Protein AF-A0A7J8HNW2-F1 (afdb_monomer_lite)

Secondary structure (DSSP, 8-state):
--HHHHHHS-HHHHHHHHHHHHHHHHHHTTTTSTTHHHHHHHIIIIITTHHHHHHHHHHHTTT-SSHHHHHHHHHHHHHHHHHHHHHHHHHHH--SS----TTTHHHHHHHHHHHHHHHHHHHHHHHHTTPPP----

Organism: Rousettus aegyptiacus (NCBI:txid9407)

Radius of gyration: 16.38 Å; chains: 1; bounding box: 35×25×50 Å

Sequence (137 aa):
MKHSRDLAQDPAWTETFRVLSVATIKFEMLSTAPQSQGEWLLLFNSVLPFPGLLSQTAALDHTAPGLHITARTETVCKLLVQLSMDFSSYYNRVHILGEPRPHLFGQMFARLQLLRAVCEVLHTGLAMLGLPPLSHI

Foldseek 3Di:
DPPLVCLLVPVVVVVLVVLVVVLVVLVVVVVVDPLCPLLCCLCPLAQVCLSVLSVVLVVCVPPDDDPSLVVNLVVLVVNLVVNVVSVVVSVVVDDLDDDPDPVCVSVSVSSVSSVVSSLVSNQSSCVSVVHHRPDDD

InterPro domains:
  IPR008909 DALR anticodon binding [PF05746] (36-136)
  IPR008909 DALR anticodon binding [SM00836] (19-137)
  IPR009080 Aminoacyl-tRNA synthetase, class Ia, anticodon-binding [SSF47323] (52-136)
  IPR037380 DALR anticodon-binding domain-containing protein 3 [PTHR16043] (36-137)

Structure (mmCIF, N/CA/C/O backbone):
data_AF-A0A7J8HNW2-F1
#
_entry.id   AF-A0A7J8HNW2-F1
#
loop_
_atom_site.group_PDB
_atom_site.id
_atom_site.type_symbol
_atom_site.label_atom_id
_atom_site.label_alt_id
_atom_site.label_comp_id
_atom_site.label_asym_id
_atom_site.label_entity_id
_atom_site.label_seq_id
_atom_site.pdbx_PDB_ins_code
_atom_site.Cartn_x
_atom_site.Cartn_y
_atom_site.Cartn_z
_atom_site.occupancy
_atom_site.B_iso_or_equiv
_atom_site.auth_seq_id
_atom_site.auth_comp_id
_atom_site.auth_asym_id
_atom_site.auth_atom_id
_atom_site.pdbx_PDB_model_num
ATOM 1 N N . MET A 1 1 ? 10.840 -11.182 -20.544 1.00 40.53 1 MET A N 1
ATOM 2 C CA . MET A 1 1 ? 9.951 -10.002 -20.409 1.00 40.53 1 MET A CA 1
ATOM 3 C C . MET A 1 1 ? 8.463 -10.392 -20.395 1.00 40.53 1 MET A C 1
ATOM 5 O O . MET A 1 1 ? 7.658 -9.765 -21.068 1.00 40.53 1 MET A O 1
ATOM 9 N N . LYS A 1 2 ? 8.078 -11.439 -19.645 1.00 37.78 2 LYS A N 1
ATOM 10 C CA . LYS A 1 2 ? 6.681 -11.923 -19.562 1.00 37.78 2 LYS A CA 1
ATOM 11 C C . LYS A 1 2 ? 5.967 -11.454 -18.279 1.00 37.78 2 LYS A C 1
ATOM 13 O O . LYS A 1 2 ? 4.752 -11.420 -18.237 1.00 37.78 2 LYS A O 1
ATOM 18 N N . HIS A 1 3 ? 6.739 -11.012 -17.282 1.00 41.38 3 HIS A N 1
ATOM 19 C CA . HIS A 1 3 ? 6.279 -10.770 -15.912 1.00 41.38 3 HIS A CA 1
ATOM 20 C C . HIS A 1 3 ? 5.483 -9.461 -15.712 1.00 41.38 3 HIS A C 1
ATOM 22 O O . HIS A 1 3 ? 4.531 -9.445 -14.946 1.00 41.38 3 HIS A O 1
ATOM 28 N N . SER A 1 4 ? 5.798 -8.375 -16.436 1.00 40.16 4 SER A N 1
ATOM 29 C CA . SER A 1 4 ? 5.106 -7.079 -16.248 1.00 40.16 4 SER A CA 1
ATOM 30 C C . SER A 1 4 ? 3.673 -7.056 -16.797 1.00 40.16 4 SER A C 1
ATOM 32 O O . SER A 1 4 ? 2.899 -6.180 -16.427 1.00 40.16 4 SER A O 1
ATOM 34 N N . ARG A 1 5 ? 3.313 -7.994 -17.685 1.00 39.94 5 ARG A N 1
ATOM 35 C CA . ARG A 1 5 ? 1.984 -8.045 -18.316 1.00 39.94 5 ARG A CA 1
ATOM 36 C C . ARG A 1 5 ? 0.948 -8.732 -17.420 1.00 39.94 5 ARG A C 1
ATOM 38 O O . ARG A 1 5 ? -0.215 -8.348 -17.455 1.00 39.94 5 ARG A O 1
ATOM 45 N N . ASP A 1 6 ? 1.392 -9.673 -16.588 1.00 51.41 6 ASP A N 1
ATOM 46 C CA . ASP A 1 6 ? 0.531 -10.401 -15.650 1.00 51.41 6 ASP A CA 1
ATOM 47 C C . ASP A 1 6 ? 0.148 -9.544 -14.430 1.00 51.41 6 ASP A C 1
ATOM 49 O O . ASP A 1 6 ? -0.960 -9.671 -13.929 1.00 51.41 6 ASP A O 1
ATOM 53 N N . LEU A 1 7 ? 0.999 -8.599 -14.005 1.00 54.06 7 LEU A N 1
ATOM 54 C CA . LEU A 1 7 ? 0.745 -7.739 -12.834 1.00 54.06 7 LEU A CA 1
ATOM 55 C C . LEU A 1 7 ? -0.399 -6.726 -13.037 1.00 54.06 7 LEU A C 1
ATOM 57 O O . LEU A 1 7 ? -1.091 -6.388 -12.082 1.00 54.06 7 LEU A O 1
ATOM 61 N N . ALA A 1 8 ? -0.609 -6.233 -14.263 1.00 47.00 8 ALA A N 1
ATOM 62 C CA . ALA A 1 8 ? -1.670 -5.262 -14.569 1.00 47.00 8 ALA A CA 1
ATOM 63 C C . ALA A 1 8 ? -3.044 -5.917 -14.822 1.00 47.00 8 ALA A C 1
ATOM 65 O O . ALA A 1 8 ? -4.068 -5.245 -14.719 1.00 47.00 8 ALA A O 1
ATOM 66 N N . GLN A 1 9 ? -3.070 -7.215 -15.149 1.00 49.72 9 GLN A N 1
ATOM 67 C CA . GLN A 1 9 ? -4.292 -8.028 -15.265 1.00 49.72 9 GLN A CA 1
ATOM 68 C C . GLN A 1 9 ? -4.483 -8.972 -14.072 1.00 49.72 9 GLN A C 1
ATOM 70 O O . GLN A 1 9 ? -5.342 -9.852 -14.122 1.00 49.72 9 GLN A O 1
ATOM 75 N N . ASP A 1 10 ? -3.695 -8.797 -13.010 1.00 57.06 10 ASP A N 1
ATOM 76 C CA . ASP A 1 10 ? -3.754 -9.664 -11.846 1.00 57.06 10 ASP A CA 1
ATOM 77 C C . ASP A 1 10 ? -5.147 -9.545 -11.194 1.00 57.06 10 ASP A C 1
ATOM 79 O O . ASP A 1 10 ? -5.532 -8.442 -10.774 1.00 57.06 10 ASP A O 1
ATOM 83 N N . PRO A 1 11 ? -5.918 -10.647 -11.087 1.00 58.84 11 PRO A N 1
ATOM 84 C CA . PRO A 1 11 ? -7.190 -10.656 -10.367 1.00 58.84 11 PRO A CA 1
ATOM 85 C C . PRO A 1 11 ? -7.052 -10.174 -8.914 1.00 58.84 11 PRO A C 1
ATOM 87 O O . PRO A 1 11 ? -8.042 -9.738 -8.323 1.00 58.84 11 PRO A O 1
ATOM 90 N N . ALA A 1 12 ? -5.837 -10.190 -8.349 1.00 57.25 12 ALA A N 1
ATOM 91 C CA . ALA A 1 12 ? -5.543 -9.603 -7.051 1.00 57.25 12 ALA A CA 1
ATOM 92 C C . ALA A 1 12 ? -5.924 -8.117 -6.986 1.00 57.25 12 ALA A C 1
ATOM 94 O O . ALA A 1 12 ? -6.606 -7.730 -6.046 1.00 57.25 12 ALA A O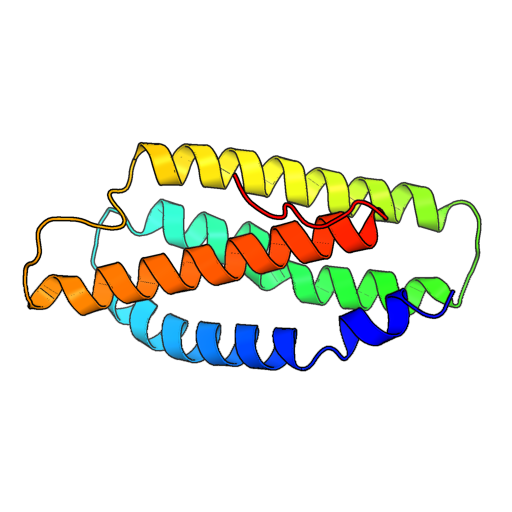 1
ATOM 95 N N . TRP A 1 13 ? -5.595 -7.301 -7.998 1.00 59.72 13 TRP A N 1
ATOM 96 C CA . TRP A 1 13 ? -5.907 -5.863 -7.984 1.00 59.72 13 TRP A CA 1
ATOM 97 C C . TRP A 1 13 ? -7.401 -5.582 -8.066 1.00 59.72 13 TRP A C 1
ATOM 99 O O . TRP A 1 13 ? -7.893 -4.639 -7.445 1.00 59.72 13 TRP A O 1
ATOM 109 N N . THR A 1 14 ? -8.145 -6.401 -8.809 1.00 59.44 14 THR A N 1
ATOM 110 C CA . THR A 1 14 ? -9.604 -6.275 -8.888 1.00 59.44 14 THR A CA 1
ATOM 111 C C . THR A 1 14 ? -10.242 -6.589 -7.539 1.00 59.44 14 THR A C 1
ATOM 113 O O . THR A 1 14 ? -11.161 -5.889 -7.117 1.00 59.44 14 THR A O 1
ATOM 116 N N . GLU A 1 15 ? -9.713 -7.587 -6.830 1.00 58.22 15 GLU A N 1
ATOM 117 C CA . GLU A 1 15 ? -10.148 -7.921 -5.479 1.00 58.22 15 GLU A CA 1
ATOM 118 C C . GLU A 1 15 ? -9.721 -6.855 -4.464 1.00 58.22 15 GLU A C 1
ATOM 120 O O . GLU A 1 15 ? -10.539 -6.451 -3.646 1.00 58.22 15 GLU A O 1
ATOM 125 N N . THR A 1 16 ? -8.511 -6.296 -4.565 1.00 60.31 16 THR A N 1
ATOM 126 C CA . THR A 1 16 ? -8.062 -5.147 -3.763 1.00 60.31 16 THR A CA 1
ATOM 127 C C . THR A 1 16 ? -8.991 -3.960 -3.941 1.00 60.31 16 THR A C 1
ATOM 129 O O . THR A 1 16 ? -9.450 -3.400 -2.955 1.00 60.31 16 THR A O 1
ATOM 132 N N . PHE A 1 17 ? -9.340 -3.594 -5.176 1.00 61.50 17 PHE A N 1
ATOM 133 C CA . PHE A 1 17 ? -10.289 -2.513 -5.440 1.00 61.50 17 PHE A CA 1
ATOM 134 C C . PHE A 1 17 ? -11.692 -2.819 -4.934 1.00 61.50 17 PHE A C 1
ATOM 136 O O . PHE A 1 17 ? -12.369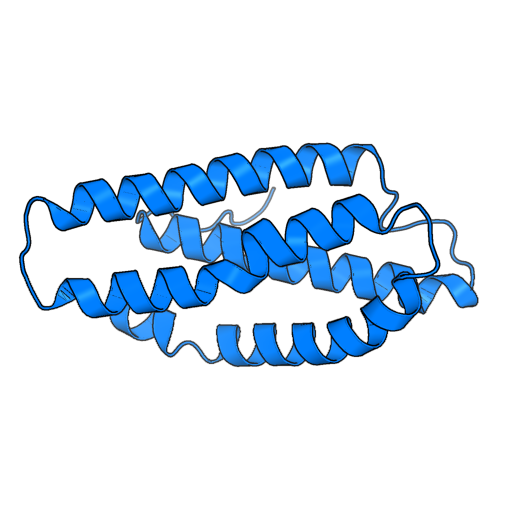 -1.922 -4.435 1.00 61.50 17 PHE A O 1
ATOM 143 N N . ARG A 1 18 ? -12.149 -4.067 -5.046 1.00 63.91 18 ARG A N 1
ATOM 144 C CA . ARG A 1 18 ? -13.463 -4.486 -4.555 1.00 63.91 18 ARG A CA 1
ATOM 145 C C . ARG A 1 18 ? -13.520 -4.436 -3.031 1.00 63.91 18 ARG A C 1
ATOM 147 O O . ARG A 1 18 ? -14.461 -3.881 -2.468 1.00 63.91 18 ARG A O 1
ATOM 154 N N . VAL A 1 19 ? -12.481 -4.940 -2.375 1.00 59.97 19 VAL A N 1
ATOM 155 C CA . VAL A 1 19 ? -12.278 -4.880 -0.927 1.00 59.97 19 VAL A CA 1
ATOM 156 C C . VAL A 1 19 ? -12.134 -3.437 -0.468 1.00 59.97 19 VAL A C 1
ATOM 158 O O . VAL A 1 19 ? -12.765 -3.070 0.515 1.00 59.97 19 VAL A O 1
ATOM 161 N N . LEU A 1 20 ? -11.392 -2.600 -1.196 1.00 60.66 20 LEU A N 1
ATOM 162 C CA . LEU A 1 20 ? -11.275 -1.170 -0.934 1.00 60.66 20 LEU A CA 1
ATOM 163 C C . LEU A 1 20 ? -12.599 -0.454 -1.137 1.00 60.66 20 LEU A C 1
ATOM 165 O O . LEU A 1 20 ? -12.901 0.388 -0.322 1.00 60.66 20 LEU A O 1
ATOM 169 N N . SER A 1 21 ? -13.419 -0.810 -2.125 1.00 61.47 21 SER A N 1
ATOM 170 C CA . SER A 1 21 ? -14.745 -0.208 -2.343 1.00 61.47 21 SER A CA 1
ATOM 171 C C . SER A 1 21 ? -15.718 -0.573 -1.217 1.00 61.47 21 SER A C 1
ATOM 173 O O . SER A 1 21 ? -16.421 0.286 -0.687 1.00 61.47 21 SER A O 1
ATOM 175 N N . VAL A 1 22 ? -15.714 -1.840 -0.785 1.00 60.09 22 VAL A N 1
ATOM 176 C CA . VAL A 1 22 ? -16.450 -2.293 0.408 1.00 60.09 22 VAL A CA 1
ATOM 177 C C . VAL A 1 22 ? -15.904 -1.612 1.664 1.00 60.09 22 VAL A C 1
ATOM 179 O O . VAL A 1 22 ? -16.665 -1.210 2.544 1.00 60.09 22 VAL A O 1
ATOM 182 N N . ALA A 1 23 ? -14.587 -1.441 1.746 1.00 54.97 23 ALA A N 1
ATOM 183 C CA . ALA A 1 23 ? -13.948 -0.721 2.825 1.00 54.97 23 ALA A CA 1
ATOM 184 C C . ALA A 1 23 ? -14.240 0.778 2.744 1.00 54.97 23 ALA A C 1
ATOM 186 O O . ALA A 1 23 ? -14.387 1.354 3.798 1.00 54.97 23 ALA A O 1
ATOM 187 N N . THR A 1 24 ? -14.416 1.405 1.575 1.00 58.00 24 THR A N 1
ATOM 188 C CA . THR A 1 24 ? -14.775 2.824 1.397 1.00 58.00 24 THR A CA 1
ATOM 189 C C . THR A 1 24 ? -16.143 3.097 1.999 1.00 58.00 24 THR A C 1
ATOM 191 O O . THR A 1 24 ? -16.282 4.044 2.765 1.00 58.00 24 THR A O 1
ATOM 194 N N . ILE A 1 25 ? -17.110 2.204 1.772 1.00 56.53 25 ILE A N 1
ATOM 195 C CA . ILE A 1 25 ? -18.415 2.229 2.454 1.00 56.53 25 ILE A CA 1
ATOM 196 C C . ILE A 1 25 ? -18.230 2.115 3.981 1.00 56.53 25 ILE A C 1
ATOM 198 O O . ILE A 1 25 ? -18.924 2.758 4.764 1.00 56.53 25 ILE A O 1
ATOM 202 N N . LYS A 1 26 ? -17.236 1.342 4.433 1.00 55.94 26 LYS A N 1
ATOM 203 C CA . LYS A 1 26 ? -16.861 1.215 5.851 1.00 55.94 26 LYS A CA 1
ATOM 204 C C . LYS A 1 26 ? -16.003 2.388 6.375 1.00 55.94 26 LYS A C 1
ATOM 206 O O . LYS A 1 26 ? -16.022 2.657 7.571 1.00 55.94 26 LYS A O 1
ATOM 211 N N . PHE A 1 27 ? -15.283 3.103 5.510 1.00 56.62 27 PHE A N 1
ATOM 212 C CA . PHE A 1 27 ? -14.449 4.274 5.802 1.00 56.62 27 PHE A CA 1
ATOM 213 C C . PHE A 1 27 ? -15.305 5.532 5.916 1.00 56.62 27 PHE A C 1
ATOM 215 O O . PHE A 1 27 ? -15.000 6.402 6.725 1.00 56.62 27 PHE A O 1
ATOM 222 N N . GLU A 1 28 ? -16.432 5.592 5.207 1.00 59.22 28 GLU A N 1
ATOM 223 C CA . GLU A 1 28 ? -17.474 6.590 5.444 1.00 59.22 28 GLU A CA 1
ATOM 224 C C . GLU A 1 28 ? -17.966 6.517 6.904 1.00 59.22 28 GLU A C 1
ATOM 226 O O . GLU A 1 28 ? -18.120 7.542 7.566 1.00 59.22 28 GLU A O 1
ATOM 231 N N . MET A 1 29 ? -18.051 5.304 7.475 1.00 53.22 29 MET A N 1
ATOM 232 C CA . MET A 1 29 ? -18.317 5.113 8.910 1.00 53.22 29 MET A CA 1
ATOM 233 C C . MET A 1 29 ? -17.145 5.533 9.823 1.00 53.22 29 MET A C 1
ATOM 235 O O . MET A 1 29 ? -17.377 5.870 10.982 1.00 53.22 29 MET A O 1
ATOM 239 N N . LEU A 1 30 ? -15.898 5.542 9.329 1.00 51.69 30 LEU A N 1
ATOM 240 C CA . LEU A 1 30 ? -14.702 6.025 10.047 1.00 51.69 30 LEU A CA 1
ATOM 241 C C . LEU A 1 30 ? -14.514 7.546 9.978 1.00 51.69 30 LEU A C 1
ATOM 243 O O . LEU A 1 30 ? -13.798 8.104 10.812 1.00 51.69 30 LEU A O 1
ATOM 247 N N . SER A 1 31 ? -15.166 8.223 9.028 1.00 54.72 31 SER A N 1
ATOM 248 C CA . SER A 1 31 ? -15.033 9.666 8.786 1.00 54.72 31 SER A CA 1
ATOM 249 C C . SER A 1 31 ? -15.476 10.544 9.966 1.00 54.72 31 SER A C 1
ATOM 251 O O . SER A 1 31 ? -15.210 11.743 9.970 1.00 54.72 31 SER A O 1
ATOM 253 N N . THR A 1 32 ? -16.134 9.973 10.977 1.00 53.16 32 THR A N 1
ATOM 254 C CA . THR A 1 32 ? -16.529 10.680 12.205 1.00 53.16 32 THR A CA 1
ATOM 255 C C . THR A 1 32 ? -15.445 10.676 13.290 1.00 53.16 32 THR A C 1
ATOM 257 O O . THR A 1 32 ? -15.586 11.379 14.290 1.00 53.16 32 THR A O 1
ATOM 260 N N . ALA A 1 33 ? -14.346 9.929 13.117 1.00 57.00 33 ALA A N 1
ATOM 261 C CA . ALA A 1 33 ? -13.279 9.826 14.109 1.00 57.00 33 ALA A CA 1
ATOM 262 C C . ALA A 1 33 ? -12.092 10.772 13.804 1.00 57.00 33 ALA A C 1
ATOM 264 O O . ALA A 1 33 ? -11.604 10.800 12.671 1.00 57.00 33 ALA A O 1
ATOM 265 N N . PRO A 1 34 ? -11.523 11.470 14.809 1.00 56.41 34 PRO A N 1
ATOM 266 C CA . PRO A 1 34 ? -10.374 12.374 14.636 1.00 56.41 34 PRO A CA 1
ATOM 267 C C . PRO A 1 34 ? -9.073 11.673 14.191 1.00 56.41 34 PRO A C 1
ATOM 269 O O . PRO A 1 34 ? -8.141 12.329 13.744 1.00 56.41 34 PRO A O 1
ATOM 272 N N . GLN A 1 35 ? -9.012 10.338 14.275 1.00 61.69 35 GLN A N 1
ATOM 273 C CA . GLN A 1 35 ? -7.865 9.516 13.852 1.00 61.69 35 GLN A CA 1
ATOM 274 C C . GLN A 1 35 ? -7.873 9.166 12.350 1.00 61.69 35 GLN A C 1
ATOM 276 O O . GLN A 1 35 ? -6.961 8.501 11.863 1.00 61.69 35 GLN A O 1
ATOM 281 N N . SER A 1 36 ? -8.896 9.603 11.609 1.00 69.25 36 SER A N 1
ATOM 282 C CA . SER A 1 36 ? -9.083 9.281 10.188 1.00 69.25 36 SER A CA 1
ATOM 283 C C . SER A 1 36 ? -8.087 9.986 9.259 1.00 69.25 36 SER A C 1
ATOM 285 O O . SER A 1 36 ? -7.871 9.529 8.142 1.00 69.25 36 SER A O 1
ATOM 287 N N . GLN A 1 37 ? -7.423 11.062 9.703 1.00 77.19 37 GLN A N 1
ATOM 288 C CA . GLN A 1 37 ? -6.536 11.855 8.839 1.00 77.19 37 GLN A CA 1
ATOM 289 C C . GLN A 1 37 ? -5.368 11.037 8.261 1.00 77.19 37 GLN A C 1
ATOM 291 O O . GLN A 1 37 ? -5.061 11.161 7.078 1.00 77.19 37 GLN A O 1
ATOM 296 N N . GLY A 1 38 ? -4.739 10.175 9.068 1.00 81.88 38 GLY A N 1
ATOM 297 C CA . GLY A 1 38 ? -3.662 9.300 8.589 1.00 81.88 38 GLY A CA 1
ATOM 298 C C . GLY A 1 38 ? -4.161 8.173 7.678 1.00 81.88 38 GLY A C 1
ATOM 299 O O . GLY A 1 38 ? -3.472 7.791 6.736 1.00 81.88 38 GLY A O 1
ATOM 300 N N . GLU A 1 39 ? -5.382 7.685 7.911 1.00 84.50 39 GLU A N 1
ATOM 301 C CA . GLU A 1 39 ? -6.022 6.650 7.085 1.00 84.50 39 GLU A CA 1
ATOM 302 C C . GLU A 1 39 ? -6.314 7.190 5.680 1.00 84.50 39 GLU A C 1
ATOM 304 O O . GLU A 1 39 ? -5.978 6.557 4.678 1.00 84.50 39 GLU A O 1
ATOM 309 N N . TRP A 1 40 ? -6.857 8.409 5.610 1.00 82.88 40 TRP A N 1
ATOM 310 C CA . TRP A 1 40 ? -7.102 9.119 4.358 1.00 82.88 40 TRP A CA 1
ATOM 311 C C . TRP A 1 40 ? -5.816 9.435 3.599 1.00 82.88 40 TRP A C 1
ATOM 313 O O . TRP A 1 40 ? -5.786 9.276 2.379 1.00 82.88 40 TRP A O 1
ATOM 323 N N . LEU A 1 41 ? -4.755 9.838 4.306 1.00 87.19 41 LEU A N 1
ATOM 324 C CA . LEU A 1 41 ? -3.453 10.113 3.701 1.00 87.19 41 LEU A CA 1
ATOM 325 C C . LEU A 1 41 ? -2.913 8.873 2.972 1.00 87.19 41 LEU A C 1
ATOM 327 O O . LEU A 1 41 ? -2.549 8.959 1.802 1.00 87.19 41 LEU A O 1
ATOM 331 N N . LEU A 1 42 ? -2.932 7.709 3.629 1.00 87.56 42 LEU A N 1
ATOM 332 C CA . LEU A 1 42 ? -2.476 6.449 3.036 1.00 87.56 42 LEU A CA 1
ATOM 333 C C . LEU A 1 42 ? -3.334 6.023 1.840 1.00 87.56 42 LEU A C 1
ATOM 335 O O . LEU A 1 42 ? -2.802 5.607 0.808 1.00 87.56 42 LEU A O 1
ATOM 339 N N . LEU A 1 43 ? -4.657 6.146 1.962 1.00 84.12 43 LEU A N 1
ATOM 340 C CA . LEU A 1 43 ? -5.583 5.751 0.907 1.00 84.12 43 LEU A CA 1
ATOM 341 C C . LEU A 1 43 ? -5.412 6.618 -0.349 1.00 84.12 43 LEU A C 1
ATOM 343 O O . LEU A 1 43 ? -5.242 6.086 -1.446 1.00 84.12 43 LEU A O 1
ATOM 347 N N . PHE A 1 44 ? -5.440 7.942 -0.198 1.00 82.75 44 PHE A N 1
ATOM 348 C CA . PHE A 1 44 ? -5.443 8.863 -1.334 1.00 82.75 44 PHE A CA 1
ATOM 349 C C . PHE A 1 44 ? -4.070 9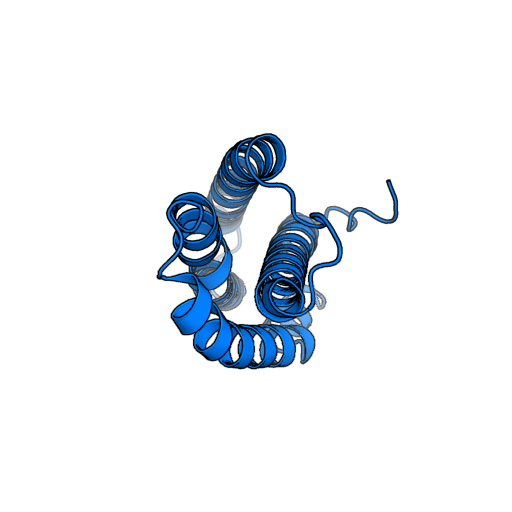.102 -1.946 1.00 82.75 44 PHE A C 1
ATOM 351 O O . PHE A 1 44 ? -3.999 9.292 -3.157 1.00 82.75 44 PHE A O 1
ATOM 358 N N . ASN A 1 45 ? -2.994 9.082 -1.159 1.00 85.88 45 ASN A N 1
ATOM 359 C CA . ASN A 1 45 ? -1.666 9.385 -1.697 1.00 85.88 45 ASN A CA 1
ATOM 360 C C . ASN A 1 45 ? -0.936 8.146 -2.203 1.00 85.88 45 ASN A C 1
ATOM 362 O O . ASN A 1 45 ? -0.098 8.262 -3.096 1.00 85.88 45 ASN A O 1
ATOM 366 N N . SER A 1 46 ? -1.263 6.970 -1.665 1.00 84.50 46 SER A N 1
ATOM 367 C CA . SER A 1 46 ? -0.511 5.755 -1.969 1.00 84.50 46 SER A CA 1
ATOM 368 C C . SER A 1 46 ? -1.360 4.694 -2.651 1.00 84.50 46 SER A C 1
ATOM 370 O O . SER A 1 46 ? -0.961 4.184 -3.690 1.00 84.50 46 SER A O 1
ATOM 372 N N . VAL A 1 47 ? -2.537 4.367 -2.110 1.00 84.00 47 VAL A N 1
ATOM 373 C CA . VAL A 1 47 ? -3.329 3.225 -2.598 1.00 84.00 47 VAL A CA 1
ATOM 374 C C . VAL A 1 47 ? -4.092 3.547 -3.885 1.00 84.00 47 VAL A C 1
ATOM 376 O O . VAL A 1 47 ? -3.991 2.803 -4.856 1.00 84.00 47 VAL A O 1
ATOM 379 N N . LEU A 1 48 ? -4.837 4.654 -3.929 1.00 85.44 48 LEU A N 1
ATOM 380 C CA . LEU A 1 48 ? -5.660 5.019 -5.090 1.00 85.44 48 LEU A CA 1
ATOM 381 C C . LEU A 1 48 ? -4.861 5.432 -6.343 1.00 85.44 48 LEU A C 1
ATOM 383 O O . LEU A 1 48 ? -5.276 5.063 -7.442 1.00 85.44 48 LEU A O 1
ATOM 387 N N . PRO A 1 49 ? -3.730 6.159 -6.247 1.00 84.00 49 PRO A N 1
ATOM 388 C CA . PRO A 1 49 ? -2.953 6.545 -7.428 1.00 84.00 49 PRO A CA 1
ATOM 389 C C . PRO A 1 49 ? -2.157 5.385 -8.040 1.00 84.00 49 PRO A C 1
ATOM 391 O O . PRO A 1 49 ? -1.806 5.428 -9.222 1.00 84.00 49 PRO A O 1
ATOM 394 N N . PHE A 1 50 ? -1.866 4.343 -7.254 1.00 82.38 50 PHE A N 1
ATOM 395 C CA . PHE A 1 50 ? -0.977 3.253 -7.655 1.00 82.38 50 PHE A CA 1
ATOM 396 C C . PHE A 1 50 ? -1.417 2.502 -8.925 1.00 82.38 50 PHE A C 1
ATOM 398 O O . PHE A 1 50 ? -0.577 2.252 -9.784 1.00 82.38 50 PHE A O 1
ATOM 405 N N . PRO A 1 51 ? -2.703 2.197 -9.150 1.00 79.69 51 PRO A N 1
ATOM 406 C CA . PRO A 1 51 ? -3.139 1.479 -10.352 1.00 79.69 51 PRO A CA 1
ATOM 407 C C . PRO A 1 51 ? -3.052 2.339 -11.618 1.00 79.69 51 PRO A C 1
ATOM 409 O O . PRO A 1 51 ? -2.765 1.835 -12.708 1.00 79.69 51 PRO A O 1
ATOM 412 N N . GLY A 1 52 ? -3.214 3.658 -11.470 1.00 81.31 52 GLY A N 1
ATOM 413 C CA . GLY A 1 52 ? -2.905 4.619 -12.526 1.00 81.31 52 GLY A CA 1
ATOM 414 C C . GLY A 1 52 ? -1.415 4.622 -12.867 1.00 81.31 52 GLY A C 1
ATOM 415 O O . GLY A 1 52 ? -1.061 4.661 -14.046 1.00 81.31 52 GLY A O 1
ATOM 416 N N . LEU A 1 53 ? -0.545 4.508 -11.856 1.00 81.56 53 LEU A N 1
ATOM 417 C CA . LEU A 1 53 ? 0.894 4.326 -12.051 1.00 81.56 53 LEU A CA 1
ATOM 418 C C . LEU A 1 53 ? 1.181 2.998 -12.775 1.00 81.56 53 LEU A C 1
ATOM 420 O O . LEU A 1 53 ? 1.878 3.020 -13.782 1.00 81.56 53 LEU A O 1
ATOM 424 N N . LEU A 1 54 ? 0.586 1.874 -12.353 1.00 76.44 54 LEU A N 1
ATOM 425 C CA . LEU A 1 54 ? 0.726 0.563 -13.014 1.00 76.44 54 LEU A CA 1
ATOM 426 C C . LEU A 1 54 ? 0.299 0.584 -14.491 1.00 76.44 54 LEU A C 1
ATOM 428 O O . LEU A 1 54 ? 0.948 -0.009 -15.348 1.00 76.44 54 LEU A O 1
ATOM 432 N N . SER 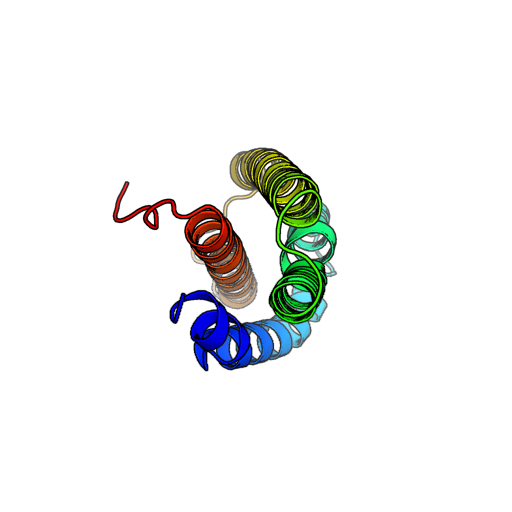A 1 55 ? -0.793 1.279 -14.805 1.00 78.38 55 SER A N 1
ATOM 433 C CA . SER A 1 55 ? -1.290 1.374 -16.182 1.00 78.38 55 SER A CA 1
ATOM 434 C C . SER A 1 55 ? -0.339 2.184 -17.066 1.00 78.38 55 SER A C 1
ATOM 436 O O . SER A 1 55 ? -0.042 1.790 -18.194 1.00 78.38 55 SER A O 1
ATOM 438 N N . GLN A 1 56 ? 0.190 3.293 -16.540 1.00 75.62 56 GLN A N 1
ATOM 439 C CA . GLN A 1 56 ? 1.187 4.114 -17.233 1.00 75.62 56 GLN A CA 1
ATOM 440 C C . GLN A 1 56 ? 2.489 3.347 -17.452 1.00 75.62 56 GLN A C 1
ATOM 442 O O . GLN A 1 56 ? 3.083 3.417 -18.527 1.00 75.62 56 GLN A O 1
ATOM 447 N N . THR A 1 57 ? 2.925 2.579 -16.455 1.00 69.31 57 THR A N 1
ATOM 448 C CA . THR A 1 57 ? 4.140 1.784 -16.569 1.00 69.31 57 THR A CA 1
ATOM 449 C C . THR A 1 57 ? 4.000 0.630 -17.563 1.00 69.31 57 THR A C 1
ATOM 451 O O . THR A 1 57 ? 4.930 0.390 -18.330 1.00 69.31 57 THR A O 1
ATOM 454 N N . ALA A 1 58 ? 2.839 -0.031 -17.618 1.00 67.44 58 ALA A N 1
ATOM 455 C CA . ALA A 1 58 ? 2.549 -1.080 -18.595 1.00 67.44 58 ALA A CA 1
ATOM 456 C C . ALA A 1 58 ? 2.438 -0.548 -20.038 1.00 67.44 58 ALA A C 1
ATOM 458 O O . ALA A 1 58 ? 2.898 -1.207 -20.968 1.00 67.44 58 ALA A O 1
ATOM 459 N N . ALA A 1 59 ? 1.873 0.649 -20.241 1.00 66.00 59 ALA A N 1
ATOM 460 C CA . ALA A 1 59 ? 1.749 1.265 -21.567 1.00 66.00 59 ALA A CA 1
ATOM 461 C C . ALA A 1 59 ? 3.105 1.681 -22.172 1.00 66.00 59 ALA A C 1
ATOM 463 O O . ALA A 1 59 ? 3.280 1.673 -23.391 1.00 66.00 59 ALA A O 1
ATOM 464 N N . LEU A 1 60 ? 4.081 2.030 -21.329 1.00 61.81 60 LEU A N 1
ATOM 465 C CA . LEU A 1 60 ? 5.410 2.482 -21.754 1.00 61.81 60 LEU A CA 1
ATOM 466 C C . LEU A 1 60 ? 6.351 1.343 -22.179 1.00 61.81 60 LEU A C 1
ATOM 468 O O . LEU A 1 60 ? 7.315 1.604 -22.901 1.00 61.81 60 LEU A O 1
ATOM 472 N N . ASP A 1 61 ? 6.050 0.088 -21.828 1.00 56.59 61 ASP A N 1
ATOM 473 C CA . ASP A 1 61 ? 6.817 -1.093 -22.264 1.00 56.59 61 ASP A CA 1
ATOM 474 C C . ASP A 1 61 ? 6.755 -1.331 -23.788 1.00 56.59 61 ASP A C 1
ATOM 476 O O . ASP A 1 61 ? 7.386 -2.257 -24.298 1.00 56.59 61 ASP A O 1
ATOM 480 N N . HIS A 1 62 ? 5.984 -0.537 -24.538 1.00 58.41 62 HIS A N 1
ATOM 481 C CA . HIS A 1 62 ? 5.808 -0.694 -25.985 1.00 58.41 62 HIS A CA 1
ATOM 482 C C . HIS A 1 62 ? 6.557 0.349 -26.832 1.00 58.41 62 HIS A C 1
ATOM 484 O O . HIS A 1 62 ? 6.650 0.146 -28.041 1.00 58.41 62 HIS A O 1
ATOM 490 N N . THR A 1 63 ? 7.129 1.415 -26.244 1.00 54.19 63 THR A N 1
ATOM 491 C CA . THR A 1 63 ? 7.467 2.615 -27.045 1.00 54.19 63 THR A CA 1
ATOM 492 C C . THR A 1 63 ? 8.949 3.022 -27.114 1.00 54.19 63 THR A C 1
ATOM 494 O O . THR A 1 63 ? 9.346 3.506 -28.166 1.00 54.19 63 THR A O 1
ATOM 497 N N . ALA A 1 64 ? 9.819 2.812 -26.114 1.00 56.41 64 ALA A N 1
ATOM 498 C CA . ALA A 1 64 ? 11.280 2.997 -26.283 1.00 56.41 64 ALA A CA 1
ATOM 499 C C . ALA A 1 64 ? 12.082 2.525 -25.044 1.00 56.41 64 ALA A C 1
ATOM 501 O O . ALA A 1 64 ? 11.765 2.935 -23.928 1.00 56.41 64 ALA A O 1
ATOM 502 N N . PRO A 1 65 ? 13.159 1.729 -25.200 1.00 57.19 65 PRO A N 1
ATOM 503 C CA . PRO A 1 65 ? 13.740 0.948 -24.098 1.00 57.19 65 PRO A CA 1
ATOM 504 C C . PRO A 1 65 ? 14.761 1.659 -23.179 1.00 57.19 65 PRO A C 1
ATOM 506 O O . PRO A 1 65 ? 15.207 1.046 -22.220 1.00 57.19 65 PRO A O 1
ATOM 509 N N . GLY A 1 66 ? 15.175 2.907 -23.431 1.00 58.22 66 GLY A N 1
ATOM 510 C CA . GLY A 1 66 ? 16.338 3.500 -22.733 1.00 58.22 66 GLY A CA 1
ATOM 511 C C . GLY A 1 66 ? 16.011 4.417 -21.548 1.00 58.22 66 GLY A C 1
ATOM 512 O O . GLY A 1 66 ? 16.296 4.105 -20.398 1.00 58.22 66 GLY A O 1
ATOM 513 N N . LEU A 1 67 ? 15.421 5.580 -21.835 1.00 58.69 67 LEU A N 1
ATOM 514 C CA . LEU A 1 67 ? 15.206 6.661 -20.860 1.00 58.69 67 LEU A CA 1
ATOM 515 C C . LEU A 1 67 ? 13.944 6.463 -19.995 1.00 58.69 67 LEU A C 1
ATOM 517 O O . LEU A 1 67 ? 13.836 6.997 -18.893 1.00 58.69 67 LEU A O 1
ATOM 521 N N . HIS A 1 68 ? 12.989 5.666 -20.480 1.00 59.25 68 HIS A N 1
ATOM 522 C CA . HIS A 1 68 ? 11.716 5.424 -19.798 1.00 59.25 68 HIS A CA 1
ATOM 523 C C . HIS A 1 68 ? 11.852 4.510 -18.572 1.00 59.25 68 HIS A C 1
ATOM 525 O O . HIS A 1 68 ? 11.068 4.631 -17.633 1.00 59.25 68 HIS A O 1
ATOM 531 N N . ILE A 1 69 ? 12.861 3.634 -18.540 1.00 62.72 69 ILE A N 1
ATOM 532 C CA . ILE A 1 69 ? 13.082 2.695 -17.429 1.00 62.72 69 ILE A CA 1
ATOM 533 C C . ILE A 1 69 ? 13.558 3.439 -16.172 1.00 62.72 69 ILE A C 1
ATOM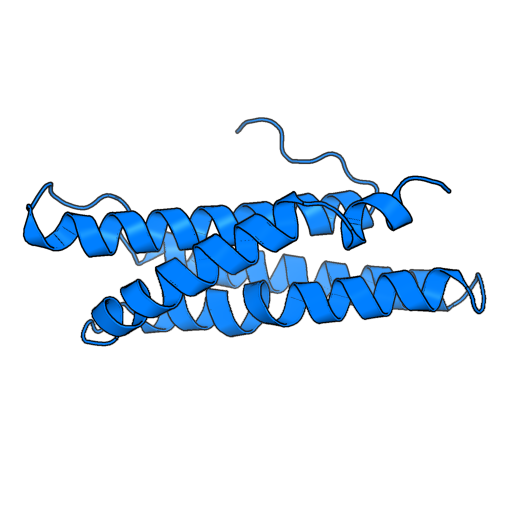 535 O O . ILE A 1 69 ? 13.102 3.141 -15.066 1.00 62.72 69 ILE A O 1
ATOM 539 N N . THR A 1 70 ? 14.417 4.448 -16.326 1.00 62.72 70 THR A N 1
ATOM 540 C CA . THR A 1 70 ? 14.932 5.263 -15.217 1.00 62.72 70 THR A CA 1
ATOM 541 C C . THR A 1 70 ? 13.848 6.149 -14.607 1.00 62.72 70 THR A C 1
ATOM 543 O O . THR A 1 70 ? 13.670 6.120 -13.392 1.00 62.72 70 THR A O 1
ATOM 546 N N . ALA A 1 71 ? 13.056 6.850 -15.427 1.00 65.12 71 ALA A N 1
ATOM 547 C CA . ALA A 1 71 ? 11.944 7.678 -14.939 1.00 65.12 71 ALA A CA 1
ATOM 548 C C . ALA A 1 71 ? 10.829 6.840 -14.274 1.00 65.12 71 ALA A C 1
ATOM 550 O O . ALA A 1 71 ? 10.239 7.245 -13.268 1.00 65.12 71 ALA A O 1
ATOM 551 N N . ARG A 1 72 ? 10.568 5.630 -14.795 1.00 69.25 72 ARG A N 1
ATOM 552 C CA . ARG A 1 72 ? 9.621 4.660 -14.217 1.00 69.25 72 ARG A CA 1
ATOM 553 C C . ARG A 1 72 ? 10.071 4.202 -12.830 1.00 69.25 72 ARG A C 1
ATOM 555 O O . ARG A 1 72 ? 9.298 4.283 -11.879 1.00 69.25 72 ARG A O 1
ATOM 562 N N . THR A 1 73 ? 11.321 3.761 -12.720 1.00 78.81 73 THR A N 1
ATOM 563 C CA . THR A 1 73 ? 11.937 3.331 -11.456 1.00 78.81 73 THR A CA 1
ATOM 564 C C . THR A 1 73 ? 11.922 4.465 -10.432 1.00 78.81 73 THR A C 1
ATOM 566 O O . THR A 1 73 ? 11.508 4.258 -9.297 1.00 78.81 73 THR A O 1
ATOM 569 N N . GLU A 1 74 ? 12.286 5.684 -10.838 1.00 84.69 74 GLU A N 1
ATOM 570 C CA . GLU A 1 74 ? 12.279 6.862 -9.965 1.00 84.69 74 GLU A CA 1
ATOM 571 C C . GLU A 1 74 ? 10.888 7.145 -9.384 1.00 84.69 74 GLU A C 1
ATOM 573 O O . GLU A 1 74 ? 10.753 7.371 -8.182 1.00 84.69 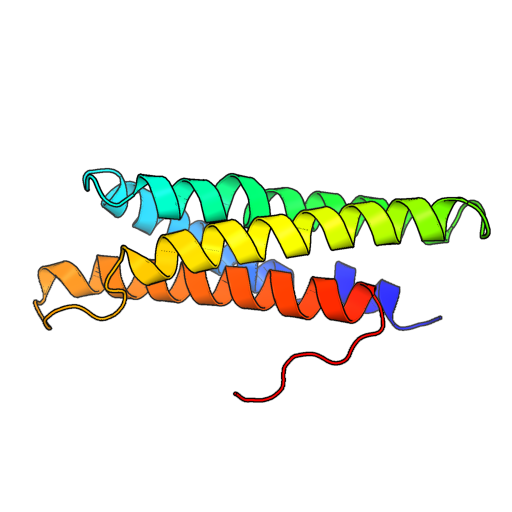74 GLU A O 1
ATOM 578 N N . THR A 1 75 ? 9.848 7.099 -10.218 1.00 84.88 75 THR A N 1
ATOM 579 C CA . THR A 1 75 ? 8.473 7.389 -9.788 1.00 84.88 75 THR A CA 1
ATOM 580 C C . THR A 1 75 ? 7.960 6.332 -8.807 1.00 84.88 75 THR A C 1
ATOM 582 O O . THR A 1 75 ? 7.381 6.674 -7.776 1.00 84.88 75 THR A O 1
ATOM 585 N N . VAL A 1 76 ? 8.230 5.051 -9.081 1.00 85.31 76 VAL A N 1
ATOM 586 C CA . VAL A 1 76 ? 7.880 3.939 -8.182 1.00 85.31 76 VAL A CA 1
ATOM 587 C C . VAL A 1 76 ? 8.637 4.058 -6.860 1.00 85.31 76 VAL A C 1
ATOM 589 O O . VAL A 1 76 ? 8.025 3.966 -5.801 1.00 85.31 76 VAL A O 1
ATOM 592 N N . CYS A 1 77 ? 9.942 4.338 -6.893 1.00 86.75 77 CYS A N 1
ATOM 593 C CA . CYS A 1 77 ? 10.749 4.523 -5.687 1.00 86.75 77 CYS A CA 1
ATOM 594 C C . CYS A 1 77 ? 10.263 5.703 -4.838 1.00 86.75 77 CYS A C 1
ATOM 596 O O . CYS A 1 77 ? 10.125 5.555 -3.627 1.00 86.75 77 CYS A O 1
ATOM 598 N N . LYS A 1 78 ? 9.960 6.858 -5.448 1.00 89.69 78 LYS A N 1
ATOM 599 C CA . LYS A 1 78 ? 9.417 8.023 -4.726 1.00 89.69 78 LYS A CA 1
ATOM 600 C C . LYS A 1 78 ? 8.108 7.686 -4.022 1.00 89.69 78 LYS A C 1
ATOM 602 O O . LYS A 1 78 ? 7.950 8.021 -2.851 1.00 89.69 78 LYS A O 1
ATOM 607 N N . LEU A 1 79 ? 7.206 6.986 -4.709 1.00 89.00 79 LEU A N 1
ATOM 608 C CA . LEU A 1 79 ? 5.949 6.536 -4.120 1.00 89.00 79 LEU A CA 1
ATOM 609 C C . LEU A 1 79 ? 6.187 5.561 -2.958 1.00 89.00 79 LEU A C 1
ATOM 611 O O . LEU A 1 79 ? 5.608 5.746 -1.895 1.00 89.00 79 LEU A O 1
ATOM 615 N N . LEU A 1 80 ? 7.056 4.558 -3.122 1.00 89.88 80 LEU A N 1
ATOM 616 C CA . LEU A 1 80 ? 7.351 3.584 -2.064 1.00 89.88 80 LEU A CA 1
ATOM 617 C C . LEU A 1 80 ? 7.993 4.229 -0.829 1.00 89.88 80 LEU A C 1
ATOM 619 O O . LEU A 1 80 ? 7.637 3.882 0.298 1.00 89.88 80 LEU A O 1
ATOM 623 N N . VAL A 1 81 ? 8.909 5.182 -1.024 1.00 91.62 81 VAL A N 1
ATOM 624 C CA . VAL A 1 81 ? 9.527 5.943 0.072 1.00 91.62 81 VAL A CA 1
ATOM 625 C C . VAL A 1 81 ? 8.474 6.771 0.806 1.00 91.62 81 VAL A C 1
ATOM 627 O O . VAL A 1 81 ? 8.399 6.699 2.032 1.00 91.62 81 VAL A O 1
ATOM 630 N N . GLN A 1 82 ? 7.627 7.498 0.073 1.00 91.75 82 GLN A N 1
ATOM 631 C CA . GLN A 1 82 ? 6.559 8.305 0.662 1.00 91.75 82 GLN A CA 1
ATOM 632 C C . GLN A 1 82 ? 5.546 7.436 1.423 1.00 91.75 82 GLN A C 1
ATOM 634 O O . GLN A 1 82 ? 5.264 7.705 2.589 1.00 91.75 82 GLN A O 1
ATOM 639 N N . LEU A 1 83 ? 5.085 6.337 0.813 1.00 90.81 83 LEU A N 1
ATOM 640 C CA . LEU A 1 83 ? 4.212 5.349 1.451 1.00 90.81 83 LEU A CA 1
ATOM 641 C C . LEU A 1 83 ? 4.831 4.819 2.746 1.00 90.81 83 LEU A C 1
ATOM 643 O O . LEU A 1 83 ? 4.136 4.727 3.751 1.00 90.81 83 LEU A O 1
ATOM 647 N N . SER A 1 84 ? 6.129 4.513 2.750 1.00 91.94 84 SER A N 1
ATOM 648 C CA . SER A 1 84 ? 6.815 3.983 3.933 1.00 91.94 84 SER A CA 1
ATOM 649 C C . SER A 1 84 ? 6.893 5.009 5.067 1.00 91.94 84 SER A C 1
ATOM 651 O O . SER A 1 84 ? 6.696 4.653 6.232 1.00 91.94 84 SER A O 1
ATOM 653 N N . MET A 1 85 ? 7.143 6.283 4.746 1.00 91.94 85 MET A N 1
ATOM 654 C CA . MET A 1 85 ? 7.158 7.375 5.726 1.00 91.94 85 MET A CA 1
ATOM 655 C C . MET A 1 85 ? 5.768 7.615 6.323 1.00 91.94 85 MET A C 1
ATOM 657 O O . MET A 1 85 ? 5.616 7.639 7.548 1.00 91.94 85 MET A O 1
ATOM 661 N N . ASP A 1 86 ? 4.752 7.731 5.468 1.00 90.44 86 ASP A N 1
ATOM 662 C CA . ASP A 1 86 ? 3.371 7.971 5.889 1.00 90.44 86 ASP A CA 1
ATOM 663 C C . ASP A 1 86 ? 2.836 6.791 6.705 1.00 90.44 86 ASP A C 1
ATOM 665 O O . ASP A 1 86 ? 2.216 6.984 7.754 1.00 90.44 86 ASP A O 1
ATOM 669 N N . PHE A 1 87 ? 3.153 5.564 6.283 1.00 90.50 87 PHE A N 1
ATOM 670 C CA . PHE A 1 87 ? 2.782 4.346 6.993 1.00 90.50 87 PHE A CA 1
ATOM 671 C C . PHE A 1 87 ? 3.433 4.275 8.373 1.00 90.50 87 PHE A C 1
ATOM 673 O O . PHE A 1 87 ? 2.746 4.017 9.360 1.00 90.50 87 PHE A O 1
ATOM 680 N N . SER A 1 88 ? 4.733 4.566 8.466 1.00 89.69 88 SER A N 1
ATOM 681 C CA . SER A 1 88 ? 5.458 4.558 9.742 1.00 89.69 88 SER A CA 1
ATOM 682 C C . SER A 1 88 ? 4.890 5.592 10.718 1.00 89.69 88 SER A C 1
ATOM 684 O O . SER A 1 88 ? 4.707 5.304 11.902 1.00 89.69 88 SER A O 1
ATOM 686 N N . SER A 1 89 ? 4.553 6.787 10.222 1.00 89.31 89 SER A N 1
ATOM 687 C CA . SER A 1 89 ? 3.914 7.838 11.021 1.00 89.31 89 SER A CA 1
ATOM 688 C C . SER A 1 89 ? 2.517 7.427 11.499 1.00 89.31 89 SER A C 1
ATOM 690 O O . SER A 1 89 ? 2.176 7.629 12.667 1.00 89.31 89 SER A O 1
ATOM 692 N N . TYR A 1 90 ? 1.721 6.813 10.619 1.00 88.12 90 TYR A N 1
ATOM 693 C CA . TYR A 1 90 ? 0.386 6.311 10.939 1.00 88.12 90 TYR A CA 1
ATOM 694 C C . TYR A 1 90 ? 0.426 5.193 11.989 1.00 88.12 90 TYR A C 1
ATOM 696 O O . TYR A 1 90 ? -0.253 5.288 13.013 1.00 88.12 90 TYR A O 1
ATOM 704 N N . TYR A 1 91 ? 1.260 4.171 11.776 1.00 86.38 91 TYR A N 1
ATOM 705 C CA . TYR A 1 91 ? 1.358 3.001 12.651 1.00 86.38 91 TYR A CA 1
ATOM 706 C C . TYR A 1 91 ? 1.810 3.372 14.069 1.00 86.38 91 TYR A C 1
ATOM 708 O O . TYR A 1 91 ? 1.327 2.807 15.045 1.00 86.38 91 TYR A O 1
ATOM 716 N N . ASN A 1 92 ? 2.684 4.375 14.201 1.00 85.88 92 ASN A N 1
ATOM 717 C CA . ASN A 1 92 ? 3.121 4.877 15.504 1.00 85.88 92 ASN A CA 1
ATOM 718 C C . ASN A 1 92 ? 1.998 5.582 16.295 1.00 85.88 92 ASN A C 1
ATOM 720 O O . ASN A 1 92 ? 2.033 5.638 17.520 1.00 85.88 92 ASN A O 1
ATOM 724 N N . ARG A 1 93 ? 1.007 6.161 15.607 1.00 82.25 93 ARG A N 1
ATOM 725 C CA . ARG A 1 93 ? -0.049 6.982 16.228 1.00 82.25 93 ARG A CA 1
ATOM 726 C C . ARG A 1 93 ? -1.351 6.224 16.458 1.00 82.25 93 ARG A C 1
ATOM 728 O O . ARG A 1 93 ? -2.141 6.628 17.309 1.00 82.25 93 ARG A O 1
ATOM 735 N N . VAL A 1 94 ? -1.602 5.166 15.689 1.00 81.12 94 VAL A N 1
ATOM 736 C CA . VAL A 1 94 ? -2.906 4.505 15.640 1.00 81.12 94 VAL A CA 1
ATOM 737 C C . VAL A 1 94 ? -2.810 3.054 16.087 1.00 81.12 94 VAL A C 1
ATOM 739 O O . VAL A 1 94 ? -2.195 2.214 15.440 1.00 81.12 94 VAL A O 1
ATOM 742 N N . HIS A 1 95 ? -3.523 2.728 17.165 1.00 79.62 95 HIS A N 1
ATOM 743 C CA . HIS A 1 95 ? -3.711 1.345 17.592 1.00 79.62 95 HIS A CA 1
ATOM 744 C C . HIS A 1 95 ? -4.689 0.629 16.654 1.00 79.62 95 HIS A C 1
ATOM 746 O O . HIS A 1 95 ? -5.903 0.841 16.701 1.00 79.62 95 HIS A O 1
ATOM 752 N N . ILE A 1 96 ? -4.153 -0.219 15.778 1.00 74.75 96 ILE A N 1
ATOM 753 C CA . ILE A 1 96 ? -4.937 -0.966 14.782 1.00 74.75 96 ILE A CA 1
ATOM 754 C C . ILE A 1 96 ? -5.785 -2.049 15.452 1.00 74.75 96 ILE A C 1
ATOM 756 O O . ILE A 1 96 ? -6.963 -2.199 15.131 1.00 74.75 96 ILE A O 1
ATOM 760 N N . LEU A 1 97 ? -5.212 -2.736 16.440 1.00 76.06 97 LEU A N 1
ATOM 761 C CA . LEU A 1 97 ? -5.915 -3.662 17.319 1.00 76.06 97 LEU A CA 1
ATOM 762 C C . LEU A 1 97 ? -6.044 -3.013 18.703 1.00 76.06 97 LEU A C 1
ATOM 764 O O . LEU A 1 97 ? -5.154 -3.131 19.540 1.00 76.06 97 LEU A O 1
ATOM 768 N N . GLY A 1 98 ? -7.113 -2.240 18.897 1.00 71.06 98 GLY A N 1
ATOM 769 C CA . GLY A 1 98 ? -7.455 -1.652 20.194 1.00 71.06 98 GLY A CA 1
ATOM 770 C C . GLY A 1 98 ? -8.164 -2.645 21.121 1.00 71.06 98 GLY A C 1
ATOM 771 O O . GLY A 1 98 ? -8.272 -3.833 20.818 1.00 71.06 98 GLY A O 1
ATOM 772 N N . GLU A 1 99 ? -8.688 -2.150 22.245 1.00 69.06 99 GLU A N 1
ATOM 773 C CA . GLU A 1 99 ? -9.509 -2.961 23.150 1.00 69.06 99 GLU A CA 1
ATOM 774 C C . GLU A 1 99 ? -10.698 -3.597 22.405 1.00 69.06 99 GLU A C 1
ATOM 776 O O . GLU A 1 99 ? -11.342 -2.917 21.597 1.00 69.06 99 GLU A O 1
ATOM 781 N N . PRO A 1 100 ? -11.033 -4.871 22.690 1.00 62.00 100 PRO A N 1
ATOM 782 C CA . PRO A 1 100 ? -12.099 -5.599 22.015 1.00 62.00 100 PRO A CA 1
ATOM 783 C C . PRO A 1 100 ? -13.464 -5.082 22.481 1.00 62.00 100 PRO A C 1
ATOM 785 O O . PRO A 1 100 ? -14.152 -5.691 23.298 1.00 62.00 100 PRO A O 1
ATOM 788 N N . ARG A 1 101 ? -13.856 -3.917 21.966 1.00 69.06 101 ARG A N 1
ATOM 789 C CA . ARG A 1 101 ? -15.187 -3.348 22.155 1.00 69.06 101 ARG A CA 1
ATOM 790 C C . ARG A 1 101 ? -16.015 -3.637 20.903 1.00 69.06 101 ARG A C 1
ATOM 792 O O . ARG A 1 101 ? -15.569 -3.318 19.801 1.00 69.06 101 ARG A O 1
ATOM 799 N N . PRO A 1 102 ? -17.234 -4.186 21.029 1.00 65.56 102 PRO A N 1
ATOM 800 C CA . PRO A 1 102 ? -17.995 -4.693 19.885 1.00 65.56 102 PRO A CA 1
ATOM 801 C C . PRO A 1 102 ? -18.333 -3.637 18.822 1.00 65.56 102 PRO A C 1
ATOM 803 O O . PRO A 1 102 ? -18.422 -3.957 17.641 1.00 65.56 102 PRO A O 1
ATOM 806 N N . HIS A 1 103 ? -18.444 -2.365 19.212 1.00 72.69 103 HIS A N 1
ATOM 807 C CA . HIS A 1 103 ? -18.652 -1.240 18.294 1.00 72.69 103 HIS A CA 1
ATOM 808 C C . HIS A 1 103 ? -17.377 -0.805 17.545 1.00 72.69 103 HIS A C 1
ATOM 810 O O . HIS A 1 103 ? -17.471 -0.129 16.524 1.00 72.69 103 HIS A O 1
ATOM 816 N N . LEU A 1 104 ? -16.186 -1.205 18.008 1.00 72.69 104 LEU A N 1
ATOM 817 C CA . LEU A 1 104 ? -14.900 -0.887 17.377 1.00 72.69 104 LEU A CA 1
ATOM 818 C C . LEU A 1 104 ? -14.448 -1.952 16.369 1.00 72.69 104 LEU A C 1
ATOM 820 O O . LEU A 1 104 ? -13.540 -1.687 15.583 1.00 72.69 104 LEU A O 1
ATOM 824 N N . PHE A 1 105 ? -15.097 -3.122 16.312 1.00 75.12 105 PHE A N 1
ATOM 825 C CA . PHE A 1 105 ? -14.750 -4.165 15.336 1.00 75.12 105 PHE A CA 1
ATOM 826 C C . PHE A 1 105 ? -14.868 -3.684 13.887 1.00 75.12 105 PHE A C 1
ATOM 828 O O . PHE A 1 105 ? -14.050 -4.056 13.044 1.00 75.12 105 PHE A O 1
ATOM 835 N N . GLY A 1 106 ? -15.846 -2.821 13.593 1.00 74.75 106 GLY A N 1
ATOM 836 C CA . GLY A 1 106 ? -15.977 -2.197 12.277 1.00 74.75 106 GLY A CA 1
ATOM 837 C C . GLY A 1 106 ? -14.736 -1.382 11.897 1.00 74.75 106 GLY A C 1
ATOM 838 O O . GLY A 1 106 ? -14.209 -1.550 10.797 1.00 74.75 106 GLY A O 1
ATOM 839 N N . GLN A 1 107 ? -14.238 -0.580 12.841 1.00 74.62 107 GLN A N 1
ATOM 840 C CA . GLN A 1 107 ? -13.040 0.247 12.695 1.00 74.62 107 GLN A CA 1
ATOM 841 C C . GLN A 1 107 ? -11.760 -0.592 12.608 1.00 74.62 107 GLN A C 1
ATOM 843 O O . GLN A 1 107 ? -10.962 -0.376 11.701 1.00 74.62 107 GLN A O 1
ATOM 848 N N . MET A 1 108 ? -11.574 -1.577 13.490 1.00 80.56 108 MET A N 1
ATOM 849 C CA . MET A 1 108 ? -10.412 -2.478 13.447 1.00 80.56 108 MET A CA 1
ATOM 850 C C . MET A 1 108 ? -10.344 -3.222 12.110 1.00 80.56 108 MET A C 1
ATOM 852 O O . MET A 1 108 ? -9.289 -3.281 11.485 1.00 80.56 108 MET A O 1
ATOM 856 N N . PHE A 1 109 ? -11.481 -3.730 11.622 1.00 80.69 109 PHE A N 1
ATOM 857 C CA . PHE A 1 109 ? -11.543 -4.391 10.321 1.00 80.69 109 PHE A CA 1
ATOM 858 C C . PHE A 1 109 ? -11.162 -3.447 9.179 1.00 80.69 109 PHE A C 1
ATOM 860 O O . PHE A 1 109 ? -10.377 -3.827 8.319 1.00 80.69 109 PHE A O 1
ATOM 867 N N . ALA A 1 110 ? -11.696 -2.226 9.154 1.00 78.88 110 ALA A N 1
ATOM 868 C CA . ALA A 1 110 ? -11.369 -1.267 8.102 1.00 78.88 110 ALA A CA 1
ATOM 869 C C . ALA A 1 110 ? -9.876 -0.885 8.113 1.00 78.88 110 ALA A C 1
ATOM 871 O O . ALA A 1 110 ? -9.254 -0.852 7.054 1.00 78.88 110 ALA A O 1
ATOM 872 N N . ARG A 1 111 ? -9.262 -0.723 9.293 1.00 83.56 111 ARG A N 1
ATOM 873 C CA . ARG A 1 111 ? -7.808 -0.523 9.416 1.00 83.56 111 ARG A CA 1
ATOM 874 C C . ARG A 1 111 ? -7.004 -1.717 8.909 1.00 83.56 111 ARG A C 1
ATOM 876 O O . ARG A 1 111 ? -6.028 -1.526 8.195 1.00 83.56 111 ARG A O 1
ATOM 883 N N . LEU A 1 112 ? -7.423 -2.944 9.224 1.00 84.94 112 LEU A N 1
ATOM 884 C CA . LEU A 1 112 ? -6.786 -4.155 8.692 1.00 84.94 112 LEU A CA 1
ATOM 885 C C . LEU A 1 112 ? -6.892 -4.233 7.162 1.00 84.94 112 LEU A C 1
ATOM 887 O O . LEU A 1 112 ? -5.935 -4.636 6.507 1.00 84.94 112 LEU A O 1
ATOM 891 N N . GLN A 1 113 ? -8.017 -3.810 6.582 1.00 81.31 113 GLN A N 1
ATOM 892 C CA . GLN A 1 113 ? -8.152 -3.738 5.125 1.00 81.31 113 GLN A CA 1
ATOM 893 C C . GLN A 1 113 ? -7.267 -2.648 4.513 1.00 81.31 113 GLN A C 1
ATOM 895 O O . GLN A 1 113 ? -6.653 -2.888 3.475 1.00 81.31 113 GLN A O 1
ATOM 900 N N . LEU A 1 114 ? -7.131 -1.489 5.170 1.00 83.25 114 LEU A N 1
ATOM 901 C CA . LEU A 1 114 ? -6.171 -0.464 4.750 1.00 83.25 114 LEU A CA 1
ATOM 902 C C . LEU A 1 114 ? -4.746 -1.023 4.735 1.00 83.25 114 LEU A C 1
ATOM 904 O O . LEU A 1 114 ? -4.040 -0.866 3.744 1.00 83.25 114 LEU A O 1
ATOM 908 N N . LEU A 1 115 ? -4.342 -1.708 5.810 1.00 86.44 115 LEU A N 1
ATOM 909 C CA . LEU A 1 115 ? -3.031 -2.352 5.892 1.00 86.44 115 LEU A CA 1
ATOM 910 C C . LEU A 1 115 ? -2.818 -3.358 4.767 1.00 86.44 115 LEU A C 1
ATOM 912 O O . LEU A 1 115 ? -1.759 -3.363 4.149 1.00 86.44 115 LEU A O 1
ATOM 916 N N . ARG A 1 116 ? -3.823 -4.195 4.487 1.00 85.06 116 ARG A N 1
ATOM 917 C CA . ARG A 1 116 ? -3.757 -5.174 3.400 1.00 85.06 116 ARG A CA 1
ATOM 918 C C . ARG A 1 116 ? -3.492 -4.489 2.060 1.00 85.06 116 ARG A C 1
ATOM 920 O O . ARG A 1 116 ? -2.580 -4.902 1.352 1.00 85.06 116 ARG A O 1
ATOM 927 N N . ALA A 1 117 ? -4.213 -3.409 1.763 1.00 83.75 117 ALA A N 1
ATOM 928 C CA . ALA A 1 117 ? -4.012 -2.638 0.540 1.00 83.75 117 ALA A CA 1
ATOM 929 C C . ALA A 1 117 ? -2.627 -1.966 0.482 1.00 83.75 117 ALA A C 1
ATOM 931 O O . ALA A 1 117 ? -1.964 -2.003 -0.552 1.00 83.75 117 ALA A O 1
ATOM 932 N N . VAL A 1 118 ? -2.147 -1.393 1.593 1.00 87.12 118 VAL A N 1
ATOM 933 C CA . VAL A 1 118 ? -0.794 -0.810 1.684 1.00 87.12 118 VAL A CA 1
ATOM 934 C C . VAL A 1 118 ? 0.286 -1.873 1.439 1.00 87.12 118 VAL A C 1
ATOM 936 O O . VAL A 1 118 ? 1.227 -1.623 0.685 1.00 87.12 118 VAL A O 1
ATOM 939 N N . CYS A 1 119 ? 0.138 -3.072 2.009 1.00 85.12 119 CYS A N 1
ATOM 940 C CA . CYS A 1 119 ? 1.049 -4.193 1.769 1.00 85.12 119 CYS A CA 1
ATOM 941 C C . CYS A 1 119 ? 1.045 -4.642 0.302 1.00 85.12 119 CYS A C 1
ATOM 943 O O . CYS A 1 119 ? 2.104 -4.925 -0.254 1.00 85.12 119 CYS A O 1
ATOM 945 N N . GLU A 1 120 ? -0.119 -4.693 -0.345 1.00 84.12 120 GLU A N 1
ATOM 946 C CA . GLU A 1 120 ? -0.228 -5.049 -1.765 1.00 84.12 120 GLU A CA 1
ATOM 947 C C . GLU A 1 120 ? 0.466 -4.017 -2.666 1.00 84.12 120 GLU A C 1
ATOM 949 O O . GLU A 1 120 ? 1.210 -4.403 -3.572 1.00 84.12 120 GLU A O 1
ATOM 954 N N . VAL A 1 121 ? 0.312 -2.719 -2.377 1.00 86.00 121 VAL A N 1
ATOM 955 C CA . VAL A 1 121 ? 1.046 -1.641 -3.064 1.00 86.00 121 VAL A CA 1
ATOM 956 C C . VAL A 1 121 ? 2.555 -1.804 -2.881 1.00 86.00 121 VAL A C 1
ATOM 958 O O . VAL A 1 121 ? 3.302 -1.731 -3.857 1.00 86.00 121 VAL A O 1
ATOM 961 N N . LEU A 1 122 ? 3.014 -2.074 -1.655 1.00 86.38 122 LEU A N 1
ATOM 962 C CA . LEU A 1 122 ? 4.434 -2.263 -1.354 1.00 86.38 122 LEU A CA 1
ATOM 963 C C . LEU A 1 122 ? 5.017 -3.471 -2.099 1.00 86.38 122 LEU A C 1
ATOM 965 O O . LEU A 1 122 ? 6.016 -3.334 -2.803 1.00 86.38 122 LEU A O 1
ATOM 969 N N . HIS A 1 123 ? 4.385 -4.641 -1.994 1.00 84.44 123 HIS A N 1
ATOM 970 C CA . HIS A 1 123 ? 4.852 -5.858 -2.661 1.00 84.44 123 HIS A CA 1
ATOM 971 C C . HIS A 1 123 ? 4.850 -5.724 -4.183 1.00 84.44 123 HIS A C 1
ATOM 973 O O . HIS A 1 123 ? 5.817 -6.113 -4.836 1.00 84.44 123 HIS A O 1
ATOM 979 N N . THR A 1 124 ? 3.805 -5.126 -4.751 1.00 83.81 124 THR A N 1
ATOM 980 C CA . THR A 1 124 ? 3.708 -4.923 -6.200 1.00 83.81 124 THR A CA 1
ATOM 981 C C . THR A 1 124 ? 4.716 -3.886 -6.688 1.00 83.81 124 THR A C 1
ATOM 983 O O . THR A 1 124 ? 5.328 -4.060 -7.741 1.00 83.81 124 THR A O 1
ATOM 986 N N . GLY A 1 125 ? 4.938 -2.816 -5.919 1.00 84.62 125 GLY A N 1
ATOM 987 C CA . GLY A 1 125 ? 5.953 -1.814 -6.229 1.00 84.62 125 GLY A CA 1
ATOM 988 C C . GLY A 1 125 ? 7.365 -2.402 -6.203 1.00 84.62 125 GLY A C 1
ATOM 989 O O . GLY A 1 125 ? 8.139 -2.157 -7.125 1.00 84.62 125 GLY A O 1
ATOM 990 N N . LEU A 1 126 ? 7.682 -3.237 -5.210 1.00 83.69 126 LEU A N 1
ATOM 991 C CA . LEU A 1 126 ? 8.952 -3.967 -5.148 1.00 83.69 126 LEU A CA 1
ATOM 992 C C . LEU A 1 126 ? 9.109 -4.938 -6.326 1.00 83.69 126 LEU A C 1
ATOM 994 O O . LEU A 1 126 ? 10.155 -4.940 -6.976 1.00 83.69 126 LEU A O 1
ATOM 998 N N . ALA A 1 127 ? 8.054 -5.679 -6.677 1.00 82.50 127 ALA A N 1
ATOM 999 C CA . ALA A 1 127 ? 8.061 -6.569 -7.836 1.00 82.50 127 ALA A CA 1
ATOM 1000 C C . ALA A 1 127 ? 8.311 -5.810 -9.154 1.00 82.50 127 ALA A C 1
ATOM 1002 O O . ALA A 1 127 ? 9.054 -6.290 -10.011 1.00 82.50 127 ALA A O 1
ATOM 1003 N N . MET A 1 128 ? 7.767 -4.594 -9.309 1.00 77.88 128 MET A N 1
ATOM 1004 C CA . MET A 1 128 ? 8.055 -3.726 -10.462 1.00 77.88 128 MET A CA 1
ATOM 1005 C C . MET A 1 128 ? 9.519 -3.278 -10.537 1.00 77.88 128 MET A C 1
ATOM 1007 O O . MET A 1 128 ? 10.020 -3.032 -11.634 1.00 77.88 128 MET A O 1
ATOM 1011 N N . LEU A 1 129 ? 10.206 -3.191 -9.398 1.00 80.31 129 LEU A N 1
ATOM 1012 C CA . LEU A 1 129 ? 11.642 -2.910 -9.319 1.00 80.31 129 LEU A CA 1
ATOM 1013 C C . LEU A 1 129 ? 12.503 -4.175 -9.507 1.00 80.31 129 LEU A C 1
ATOM 1015 O O . LEU A 1 129 ? 13.728 -4.092 -9.464 1.00 80.31 129 LEU A O 1
ATOM 1019 N N . GLY A 1 130 ? 11.884 -5.344 -9.716 1.00 76.38 130 GLY A N 1
ATOM 1020 C CA . GLY A 1 130 ? 12.573 -6.633 -9.794 1.00 76.38 130 GLY A CA 1
ATOM 1021 C C . GLY A 1 130 ? 13.057 -7.155 -8.438 1.00 76.38 130 GLY A C 1
ATOM 1022 O O . GLY A 1 130 ? 13.884 -8.065 -8.397 1.00 76.38 130 GLY A O 1
ATOM 1023 N N . LEU A 1 131 ? 12.563 -6.584 -7.337 1.00 76.81 131 LEU A N 1
ATOM 1024 C CA . LEU A 1 131 ? 12.887 -7.005 -5.979 1.00 76.81 131 LEU A CA 1
ATOM 1025 C C . LEU A 1 131 ? 11.870 -8.055 -5.504 1.00 76.81 131 LEU A C 1
ATOM 1027 O O . LEU A 1 131 ? 10.678 -7.930 -5.800 1.00 76.81 131 LEU A O 1
ATOM 1031 N N . PRO A 1 132 ? 12.308 -9.094 -4.770 1.00 72.81 132 PRO A N 1
ATOM 1032 C CA . PRO A 1 132 ? 11.388 -10.076 -4.215 1.00 72.81 132 PRO A CA 1
ATOM 1033 C C . PRO A 1 132 ? 10.430 -9.408 -3.210 1.00 72.81 132 PRO A C 1
ATOM 1035 O O . PRO A 1 132 ? 10.829 -8.465 -2.517 1.00 72.81 132 PRO A O 1
ATOM 1038 N N . PRO A 1 133 ? 9.174 -9.881 -3.107 1.00 66.94 133 PRO A N 1
ATOM 1039 C CA . PRO A 1 133 ? 8.262 -9.418 -2.069 1.00 66.94 133 PRO A CA 1
ATOM 1040 C C . PRO A 1 133 ? 8.840 -9.746 -0.689 1.00 66.94 133 PRO A C 1
ATOM 1042 O O . PRO A 1 133 ? 9.567 -10.729 -0.526 1.00 66.94 133 PRO A O 1
ATOM 1045 N N . LEU A 1 134 ? 8.509 -8.930 0.312 1.00 66.25 134 LEU A N 1
ATOM 1046 C CA . LEU A 1 134 ? 8.947 -9.138 1.689 1.00 66.25 134 LEU A CA 1
ATOM 1047 C C . LEU A 1 134 ? 8.223 -10.365 2.264 1.00 66.25 134 LEU A C 1
ATOM 1049 O O . LEU A 1 134 ? 7.149 -10.271 2.852 1.00 66.25 134 LEU A O 1
ATOM 1053 N N . SER A 1 135 ? 8.792 -11.550 2.049 1.00 51.03 135 SER A N 1
ATOM 1054 C CA . SER A 1 135 ? 8.298 -12.796 2.623 1.00 51.03 135 SER A CA 1
ATOM 1055 C C . SER A 1 135 ? 8.777 -12.901 4.069 1.00 51.03 135 SER A C 1
ATOM 1057 O O . SER A 1 135 ? 9.907 -13.315 4.308 1.00 51.03 135 SER A O 1
ATOM 1059 N N . HIS A 1 136 ? 7.885 -12.552 4.996 1.00 47.16 136 HIS A N 1
ATOM 1060 C CA . HIS A 1 136 ? 8.040 -12.647 6.451 1.00 47.16 136 HIS A CA 1
ATOM 1061 C C . HIS A 1 136 ? 9.089 -11.708 7.072 1.00 47.16 136 HIS A C 1
ATOM 1063 O O . HIS A 1 136 ? 10.295 -11.878 6.909 1.00 47.16 136 HIS A O 1
ATOM 1069 N N . ILE A 1 137 ? 8.592 -10.766 7.876 1.00 40.16 137 ILE A N 1
ATOM 1070 C CA . ILE A 1 137 ? 9.264 -10.312 9.099 1.00 40.16 137 ILE A CA 1
ATOM 1071 C C . ILE A 1 137 ? 8.405 -10.806 10.258 1.00 40.16 137 ILE A C 1
ATOM 1073 O O . ILE A 1 137 ? 7.163 -10.674 10.138 1.00 40.16 137 ILE A O 1
#

pLDDT: mean 71.6, std 14.29, range [37.78, 91.94]